Protein AF-A0A8S9UM90-F1 (afdb_monomer_lite)

Sequence (105 aa):
MHLNKAGSELFSNPQFSPWVQYVDDLSKLSKKEVSAVSTLIVSYGDTRLYEMIEKAKTISQTKALATKLEAEQMRHWVTTRKNPEEVFYLFKCNMPIMNRIIYFS

pLDDT: mean 81.01, std 16.59, range [39.91, 95.75]

Secondary structure (DSSP, 8-state):
--HHHHHHHHHT-TTHHHHHHHHHHHHHHSSS---HHHHHHHHH-HHHHHHHHHHHHTSTTTHHHHHHHHHHHHHHHHHTT--HHHHHHHHHHTS-----S-S--

Foldseek 3Di:
DDLLCVLVVQLPPPVNVVVQVVQVVVCVVDPDRGHPLVVVCVVQNLLSLLLSLVVLCVDPSRNVVSVVSVVVSVVVCVVVVPPVVVVVVSVVVPPDPDDDVPDDD

InterPro domains:
  IPR054463 RxLR effector PexRD54, WY domain [PF22748] (2-23)

Structure (mmCIF, N/CA/C/O backbone):
data_AF-A0A8S9UM90-F1
#
_entry.id   AF-A0A8S9UM90-F1
#
loop_
_atom_site.group_PDB
_atom_site.id
_atom_site.type_symbol
_atom_site.label_atom_id
_atom_site.label_alt_id
_atom_site.label_comp_id
_atom_site.label_asym_id
_atom_site.label_entity_id
_atom_site.label_seq_id
_atom_site.pdbx_PDB_ins_code
_atom_site.Cartn_x
_atom_site.Cartn_y
_atom_site.Cartn_z
_atom_site.occupancy
_atom_site.B_iso_or_equiv
_atom_site.auth_seq_id
_atom_site.auth_comp_id
_atom_site.auth_asym_id
_atom_site.auth_atom_id
_atom_site.pdbx_PDB_model_num
ATOM 1 N N . MET A 1 1 ? -8.752 -17.770 -5.971 1.00 43.84 1 MET A N 1
ATOM 2 C CA . MET A 1 1 ? -8.503 -17.025 -4.714 1.00 43.84 1 MET A CA 1
ATOM 3 C C . MET A 1 1 ? -9.384 -15.787 -4.719 1.00 43.84 1 MET A C 1
ATOM 5 O O . MET A 1 1 ? -9.339 -15.050 -5.693 1.00 43.84 1 MET A O 1
ATOM 9 N N . HIS A 1 2 ? -10.221 -15.577 -3.702 1.00 46.88 2 HIS A N 1
ATOM 10 C CA . HIS A 1 2 ? -11.121 -14.423 -3.677 1.00 46.88 2 HIS A CA 1
ATOM 11 C C . HIS A 1 2 ? -10.367 -13.168 -3.207 1.00 46.88 2 HIS A C 1
ATOM 13 O O . HIS A 1 2 ? -9.915 -13.091 -2.065 1.00 46.88 2 HIS A O 1
ATOM 19 N N . LEU A 1 3 ? -10.223 -12.186 -4.101 1.00 50.84 3 LEU A N 1
ATOM 20 C CA . LEU A 1 3 ? -9.540 -10.907 -3.849 1.00 50.84 3 LEU A CA 1
ATOM 21 C C . LEU A 1 3 ? -10.151 -10.131 -2.675 1.00 50.84 3 LEU A C 1
ATOM 23 O O . LEU A 1 3 ? -9.456 -9.419 -1.953 1.00 50.84 3 LEU A O 1
ATOM 27 N N . ASN A 1 4 ? -11.449 -10.341 -2.444 1.00 48.62 4 ASN A N 1
ATOM 28 C CA . ASN A 1 4 ? -12.198 -9.717 -1.369 1.00 48.62 4 ASN A CA 1
ATOM 29 C C . ASN A 1 4 ? -11.640 -10.023 0.033 1.00 48.62 4 ASN A C 1
ATOM 31 O O . ASN A 1 4 ? -11.760 -9.135 0.871 1.00 48.62 4 ASN A O 1
ATOM 35 N N . LYS A 1 5 ? -11.048 -11.204 0.264 1.00 56.22 5 LYS A N 1
ATOM 36 C CA . LYS A 1 5 ? -10.474 -11.630 1.548 1.00 56.22 5 LYS A CA 1
ATOM 37 C C . LYS A 1 5 ? -9.043 -11.141 1.724 1.00 56.22 5 LYS A C 1
ATOM 39 O O . LYS A 1 5 ? -8.752 -10.512 2.729 1.00 56.22 5 LYS A O 1
ATOM 44 N N . ALA A 1 6 ? -8.185 -11.330 0.721 1.00 57.69 6 ALA A N 1
ATOM 45 C CA . ALA A 1 6 ? -6.757 -11.017 0.832 1.00 57.69 6 ALA A CA 1
ATOM 46 C C . ALA A 1 6 ? -6.480 -9.530 1.136 1.00 57.69 6 ALA A C 1
ATOM 48 O O . ALA A 1 6 ? -5.646 -9.221 1.984 1.00 57.69 6 ALA A O 1
ATOM 49 N N . GLY A 1 7 ? -7.203 -8.608 0.484 1.00 59.53 7 GLY A N 1
ATOM 50 C CA . GLY A 1 7 ? -7.087 -7.169 0.752 1.00 59.53 7 GLY A CA 1
ATOM 51 C C . GLY A 1 7 ? -7.585 -6.785 2.144 1.00 59.53 7 GLY A C 1
ATOM 52 O O . GLY A 1 7 ? -6.881 -6.118 2.892 1.00 59.53 7 GLY A O 1
ATOM 53 N N . SER A 1 8 ? -8.768 -7.258 2.545 1.00 64.00 8 SER A N 1
ATOM 54 C CA . SER A 1 8 ? -9.281 -6.966 3.888 1.00 64.00 8 SER A CA 1
ATOM 55 C C . SER A 1 8 ? -8.432 -7.603 4.990 1.00 64.00 8 SER A C 1
ATOM 57 O O . SER A 1 8 ? -8.244 -6.983 6.028 1.00 64.00 8 SER A O 1
ATOM 59 N N . GLU A 1 9 ? -7.901 -8.808 4.780 1.00 77.69 9 GLU A N 1
ATOM 60 C CA . GLU A 1 9 ? -7.112 -9.542 5.775 1.00 77.69 9 GLU A CA 1
ATOM 61 C C . GLU A 1 9 ? -5.737 -8.906 5.998 1.00 77.69 9 GLU A C 1
ATOM 63 O O . GLU A 1 9 ? -5.336 -8.737 7.147 1.00 77.69 9 GLU A O 1
ATOM 68 N N . LEU A 1 10 ? -5.038 -8.488 4.933 1.00 87.12 10 LEU A N 1
ATOM 69 C CA . LEU A 1 10 ? -3.732 -7.838 5.069 1.00 87.12 10 LEU A CA 1
ATOM 70 C C . LEU A 1 10 ? -3.844 -6.509 5.821 1.00 87.12 10 LEU A C 1
ATOM 72 O O . LEU A 1 10 ? -3.124 -6.282 6.787 1.00 87.12 10 LEU A O 1
ATOM 76 N N . PHE A 1 11 ? -4.768 -5.644 5.401 1.00 88.94 11 PHE A N 1
ATOM 77 C CA . PHE A 1 11 ? -4.915 -4.310 5.986 1.00 88.94 11 PHE A CA 1
ATOM 78 C C . PHE A 1 11 ? -5.540 -4.336 7.386 1.00 88.94 11 PHE A C 1
ATOM 80 O O . PHE A 1 11 ? -5.315 -3.412 8.162 1.00 88.94 11 PHE A O 1
ATOM 87 N N . SER A 1 12 ? -6.281 -5.395 7.726 1.00 85.69 12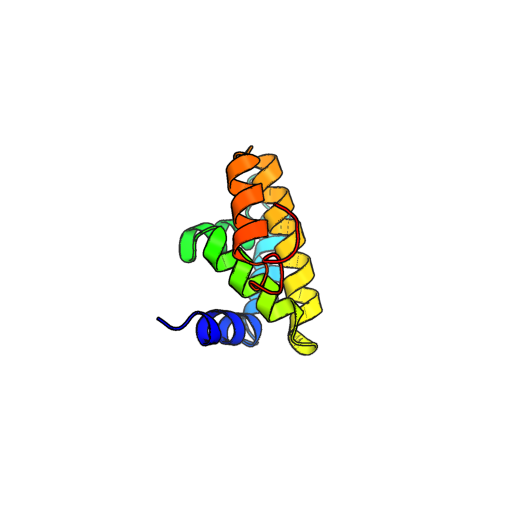 SER A N 1
ATOM 88 C CA . SER A 1 12 ? -6.795 -5.614 9.086 1.00 85.69 12 SER A CA 1
ATOM 89 C C . SER A 1 12 ? -5.794 -6.334 9.995 1.00 85.69 12 SER A C 1
ATOM 91 O O . SER A 1 12 ? -6.062 -6.490 11.186 1.00 85.69 12 SER A O 1
ATOM 93 N N . ASN A 1 13 ? -4.648 -6.787 9.470 1.00 89.62 13 ASN A N 1
ATOM 94 C CA . ASN A 1 13 ? -3.621 -7.428 10.278 1.00 89.62 13 ASN A CA 1
ATOM 95 C C . ASN A 1 13 ? -2.920 -6.369 11.152 1.00 89.62 13 ASN A C 1
ATOM 97 O O . ASN A 1 13 ? -2.289 -5.455 10.612 1.00 89.62 13 ASN A O 1
ATOM 101 N N . PRO A 1 14 ? -2.953 -6.497 12.492 1.00 90.31 14 PRO A N 1
ATOM 102 C CA . PRO A 1 14 ? -2.352 -5.514 13.392 1.00 90.31 14 PRO A CA 1
ATOM 103 C C . PRO A 1 14 ? -0.831 -5.379 13.223 1.00 90.31 14 PRO A C 1
ATOM 105 O O . PRO A 1 14 ? -0.273 -4.357 13.605 1.00 90.31 14 PRO A O 1
ATOM 108 N N . GLN A 1 15 ? -0.158 -6.372 12.631 1.00 92.50 15 GLN A N 1
ATOM 109 C CA . GLN A 1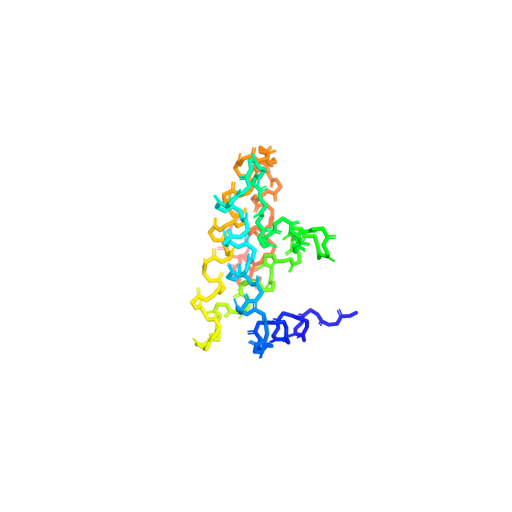 15 ? 1.280 -6.333 12.343 1.00 92.50 15 GLN A CA 1
ATOM 110 C C . GLN A 1 15 ? 1.616 -5.628 11.025 1.00 92.50 15 GLN A C 1
ATOM 112 O O . GLN A 1 15 ? 2.773 -5.281 10.793 1.00 92.50 15 GLN A O 1
ATOM 117 N N . PHE A 1 16 ? 0.627 -5.373 10.163 1.00 93.75 16 PHE A N 1
ATOM 118 C CA . PHE A 1 16 ? 0.883 -4.785 8.853 1.00 93.75 16 PHE A CA 1
ATOM 119 C C . PHE A 1 16 ? 1.301 -3.316 8.946 1.00 93.75 16 PHE A C 1
ATOM 121 O O . PHE A 1 16 ? 2.304 -2.932 8.353 1.00 9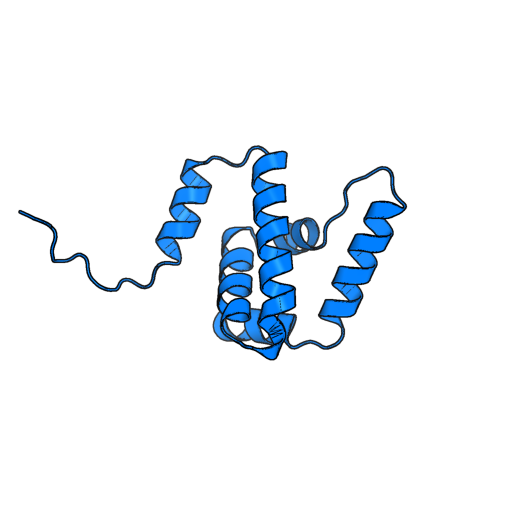3.75 16 PHE A O 1
ATOM 128 N N . SER A 1 17 ? 0.600 -2.499 9.739 1.00 93.88 17 SER A N 1
ATOM 129 C CA . SER A 1 17 ? 0.990 -1.093 9.926 1.00 93.88 17 SER A CA 1
ATOM 130 C C . SER A 1 17 ? 2.382 -0.943 10.569 1.00 93.88 17 SER A C 1
ATOM 132 O O . SER A 1 17 ? 3.169 -0.148 10.055 1.00 93.88 17 SER A O 1
ATOM 134 N N . PRO A 1 18 ? 2.737 -1.697 11.633 1.00 95.75 18 PRO A N 1
ATOM 135 C CA . PRO A 1 18 ? 4.106 -1.730 12.151 1.00 95.75 18 PRO A CA 1
ATOM 136 C C . PRO A 1 18 ? 5.148 -2.156 11.114 1.00 95.75 18 PRO A C 1
ATOM 138 O O . PRO A 1 18 ? 6.219 -1.561 11.049 1.00 95.75 18 PRO A O 1
ATOM 141 N N . TRP A 1 19 ? 4.843 -3.148 10.274 1.00 95.56 19 TRP A N 1
ATOM 142 C CA . TRP A 1 19 ? 5.751 -3.571 9.210 1.00 95.56 19 TRP A CA 1
ATOM 143 C C . TRP A 1 19 ? 5.970 -2.474 8.158 1.00 95.56 19 TRP A C 1
ATOM 145 O O . TRP A 1 19 ? 7.113 -2.219 7.789 1.00 95.56 19 TRP A O 1
ATOM 155 N N . VAL A 1 20 ? 4.913 -1.775 7.722 1.00 95.00 20 VAL A N 1
ATOM 156 C CA . VAL A 1 20 ? 5.050 -0.629 6.802 1.00 95.00 20 VAL A CA 1
ATOM 157 C C . VAL A 1 20 ? 5.954 0.442 7.419 1.00 95.00 20 VAL A C 1
ATOM 159 O O . VAL A 1 20 ? 6.872 0.922 6.761 1.00 95.00 20 VAL A O 1
ATOM 162 N N . GLN A 1 21 ? 5.749 0.765 8.700 1.00 93.50 21 GLN A N 1
ATOM 163 C CA . GLN A 1 21 ? 6.582 1.730 9.421 1.00 93.50 21 GLN A CA 1
ATOM 164 C C . GLN A 1 21 ? 8.051 1.285 9.498 1.00 93.50 21 GLN A C 1
ATOM 166 O O . GLN A 1 21 ? 8.953 2.083 9.259 1.00 93.50 21 GLN A O 1
ATOM 171 N N . TYR A 1 22 ? 8.294 0.003 9.774 1.00 93.25 22 TYR A N 1
ATOM 172 C CA . TYR A 1 22 ? 9.640 -0.564 9.788 1.00 93.25 22 TYR A CA 1
ATOM 173 C C . TYR A 1 22 ? 10.343 -0.415 8.433 1.00 93.25 22 TYR A C 1
ATOM 175 O O . TYR A 1 22 ? 11.513 -0.032 8.390 1.00 93.25 22 TYR A O 1
ATOM 183 N N . VAL A 1 23 ? 9.643 -0.682 7.325 1.00 91.50 23 VAL A N 1
ATOM 184 C CA . VAL A 1 23 ? 10.217 -0.527 5.980 1.00 91.50 23 VAL A CA 1
ATOM 185 C C . VAL A 1 23 ? 10.542 0.939 5.684 1.00 91.50 23 VAL A C 1
ATOM 187 O O . VAL A 1 23 ? 11.614 1.219 5.149 1.00 91.50 23 VAL A O 1
ATOM 190 N N . ASP A 1 24 ? 9.685 1.881 6.084 1.00 90.00 24 ASP A N 1
ATOM 191 C CA . ASP A 1 24 ? 9.964 3.314 5.922 1.00 90.00 24 ASP A CA 1
ATOM 192 C C . ASP A 1 24 ? 11.202 3.756 6.699 1.00 90.00 24 ASP A C 1
ATOM 194 O O . ASP A 1 24 ? 12.032 4.511 6.188 1.00 90.00 24 ASP A O 1
ATOM 198 N N . ASP A 1 25 ? 11.341 3.292 7.939 1.00 91.25 25 ASP A N 1
ATOM 199 C CA . ASP A 1 25 ? 12.488 3.629 8.774 1.00 91.25 25 ASP A CA 1
ATOM 200 C C . ASP A 1 25 ? 13.770 2.989 8.233 1.00 91.25 25 ASP A C 1
ATOM 202 O O . ASP A 1 25 ? 14.808 3.650 8.170 1.00 91.25 25 ASP A O 1
ATOM 206 N N . LEU A 1 26 ? 13.690 1.759 7.716 1.00 88.31 26 LEU A N 1
ATOM 207 C CA . LEU A 1 26 ? 14.792 1.124 6.995 1.00 88.31 26 LEU A CA 1
ATOM 208 C C . LEU A 1 26 ? 15.184 1.921 5.740 1.00 88.31 26 LEU A C 1
ATOM 210 O O . LEU A 1 26 ? 16.375 2.112 5.483 1.00 88.31 26 LEU A O 1
ATOM 214 N N . SER A 1 27 ? 14.208 2.431 4.984 1.00 85.88 27 SER A N 1
ATOM 215 C CA . SER A 1 27 ? 14.471 3.247 3.795 1.00 85.88 27 SER A CA 1
ATOM 216 C C . SER A 1 27 ? 15.204 4.543 4.123 1.00 85.88 27 SER A C 1
ATOM 218 O O . SER A 1 27 ? 16.026 4.979 3.323 1.00 85.88 27 SER A O 1
ATOM 220 N N . LYS A 1 28 ? 14.928 5.168 5.275 1.00 85.81 28 LYS A N 1
ATOM 221 C CA . LYS A 1 28 ? 15.625 6.393 5.714 1.00 85.81 28 LYS A CA 1
ATOM 222 C C . LYS A 1 28 ? 17.081 6.129 6.092 1.00 85.81 28 LYS A C 1
ATOM 224 O O . LYS A 1 28 ? 17.918 7.017 5.965 1.00 85.81 28 LYS A O 1
ATOM 229 N N . LEU A 1 29 ? 17.374 4.926 6.581 1.00 85.38 29 LEU A N 1
ATOM 230 C CA . LEU A 1 29 ? 18.705 4.536 7.047 1.00 85.38 29 LEU A CA 1
ATOM 231 C C . LEU A 1 29 ? 19.601 3.997 5.927 1.00 85.38 29 LEU A C 1
ATOM 233 O O . LEU A 1 29 ? 20.819 3.926 6.093 1.00 85.38 29 LEU A O 1
ATOM 237 N N . SER A 1 30 ? 19.021 3.598 4.796 1.00 77.75 30 SER A N 1
ATOM 238 C CA . SER A 1 30 ? 19.754 2.940 3.720 1.00 77.75 30 SER A CA 1
ATOM 239 C C . SER A 1 30 ? 19.935 3.840 2.491 1.00 77.75 30 SER A C 1
ATOM 241 O O . SER A 1 30 ? 19.120 4.706 2.196 1.00 77.75 30 SER A O 1
ATOM 243 N N . LYS A 1 31 ? 21.010 3.608 1.724 1.00 70.31 31 LYS A N 1
ATOM 244 C CA . LYS A 1 31 ? 21.244 4.284 0.430 1.00 70.31 31 LYS A CA 1
ATOM 245 C C . LYS A 1 31 ? 20.351 3.751 -0.701 1.00 70.31 31 LYS A C 1
ATOM 247 O O . LYS A 1 31 ? 20.415 4.271 -1.811 1.00 70.31 31 LYS A O 1
ATOM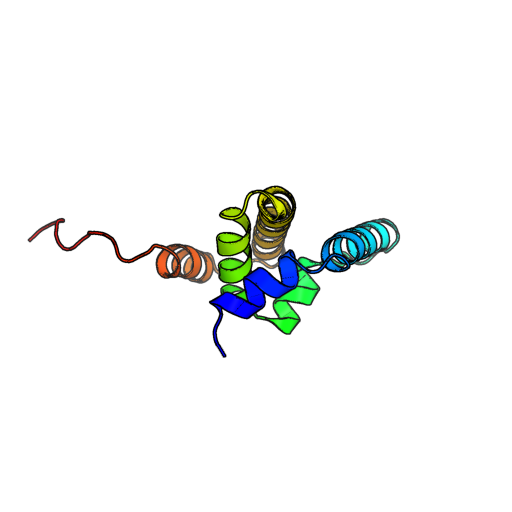 2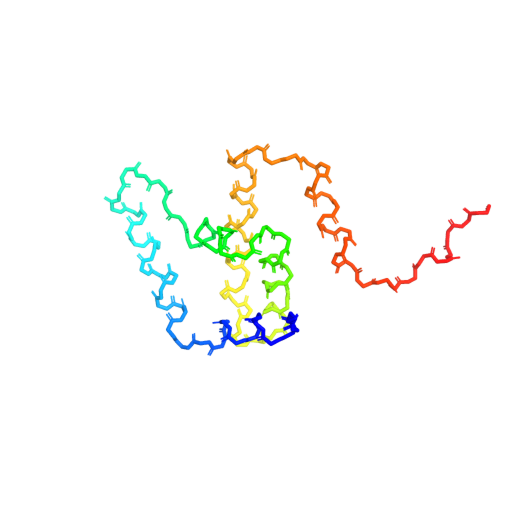52 N N . LYS A 1 32 ? 19.584 2.683 -0.456 1.00 66.56 32 LYS A N 1
ATOM 253 C CA . LYS A 1 32 ? 18.644 2.099 -1.417 1.00 66.56 32 LYS A CA 1
ATOM 254 C C . LYS A 1 32 ? 17.227 2.470 -1.001 1.00 66.56 32 LYS A C 1
ATOM 256 O O . LYS A 1 32 ? 16.828 2.247 0.135 1.00 66.56 32 LYS A O 1
ATOM 261 N N . GLU A 1 33 ? 16.454 3.014 -1.927 1.00 68.25 33 GLU A N 1
ATOM 262 C CA . GLU A 1 33 ? 15.038 3.261 -1.678 1.00 68.25 33 GLU A CA 1
ATOM 263 C C . GLU A 1 33 ? 14.319 1.903 -1.614 1.00 68.25 33 GLU A C 1
ATOM 265 O O . GLU A 1 33 ? 14.174 1.217 -2.626 1.00 68.25 33 GLU A O 1
ATOM 270 N N . VAL A 1 34 ? 13.943 1.475 -0.407 1.00 79.19 34 VAL A N 1
ATOM 271 C CA . VAL A 1 34 ? 13.150 0.261 -0.174 1.00 79.19 34 VAL A CA 1
ATOM 272 C C . VAL A 1 34 ? 11.789 0.727 0.311 1.00 79.19 34 VAL A C 1
ATOM 274 O O . VAL A 1 34 ? 11.703 1.355 1.355 1.00 79.19 34 VAL A O 1
ATOM 277 N N . SER A 1 35 ? 10.720 0.441 -0.428 1.00 87.25 35 SER A N 1
ATOM 278 C CA . SER A 1 35 ? 9.364 0.810 -0.005 1.00 87.25 35 SER A CA 1
ATOM 279 C C . SER A 1 35 ? 8.515 -0.419 0.274 1.00 87.25 35 SER A C 1
ATOM 281 O O . SER A 1 35 ? 8.679 -1.465 -0.369 1.00 87.25 35 SER A O 1
ATOM 283 N N . ALA A 1 36 ? 7.562 -0.285 1.197 1.00 92.31 36 ALA A N 1
ATOM 284 C CA . ALA A 1 36 ? 6.575 -1.327 1.458 1.00 92.31 36 ALA A CA 1
ATOM 285 C C . ALA A 1 36 ? 5.860 -1.716 0.156 1.00 92.31 36 ALA A C 1
ATOM 287 O O . ALA A 1 36 ? 5.737 -2.899 -0.161 1.00 92.31 36 ALA A O 1
ATOM 288 N N . VAL A 1 37 ? 5.504 -0.720 -0.662 1.00 92.69 37 VAL A N 1
ATOM 289 C CA . VAL A 1 37 ? 4.885 -0.935 -1.971 1.00 92.69 37 VAL A CA 1
ATOM 290 C C . VAL A 1 37 ? 5.750 -1.773 -2.910 1.00 92.69 37 VAL A C 1
ATOM 292 O O . VAL A 1 37 ? 5.227 -2.706 -3.506 1.00 92.69 37 VAL A O 1
ATOM 295 N N . SER A 1 38 ? 7.060 -1.529 -3.010 1.00 90.69 38 SER A N 1
ATOM 296 C CA . SER A 1 38 ? 7.926 -2.341 -3.882 1.00 90.69 38 SER A CA 1
ATOM 297 C C . SER A 1 38 ? 7.912 -3.828 -3.498 1.00 90.69 38 SER A C 1
ATOM 299 O O . SER A 1 38 ? 7.854 -4.699 -4.363 1.00 90.69 38 SER A O 1
ATOM 301 N N . THR A 1 39 ? 7.858 -4.128 -2.196 1.00 91.12 39 THR A N 1
ATOM 302 C CA . THR A 1 39 ? 7.775 -5.507 -1.688 1.00 91.12 39 THR A CA 1
ATOM 303 C C . THR A 1 39 ? 6.398 -6.122 -1.956 1.00 91.12 39 THR A C 1
ATOM 305 O O . THR A 1 39 ? 6.278 -7.292 -2.333 1.00 91.12 39 THR A O 1
ATOM 308 N N . LEU A 1 40 ? 5.340 -5.326 -1.802 1.00 92.38 40 LEU A N 1
ATOM 309 C CA . LEU A 1 40 ? 3.970 -5.747 -2.073 1.00 92.38 40 LEU A CA 1
ATOM 310 C C . LEU A 1 40 ? 3.725 -5.975 -3.571 1.00 92.38 40 LEU A C 1
ATOM 312 O O . LEU A 1 40 ? 3.048 -6.937 -3.918 1.00 92.38 40 LEU A O 1
ATOM 316 N N . ILE A 1 41 ? 4.312 -5.172 -4.462 1.00 90.62 41 ILE A N 1
ATOM 317 C CA . ILE A 1 41 ? 4.232 -5.370 -5.917 1.00 90.62 41 ILE A CA 1
ATOM 318 C C . ILE A 1 41 ? 4.871 -6.702 -6.310 1.00 90.62 41 ILE A C 1
ATOM 320 O O . ILE A 1 41 ? 4.268 -7.452 -7.069 1.00 90.62 41 ILE A O 1
ATOM 324 N N . VAL A 1 42 ? 6.033 -7.055 -5.748 1.00 89.75 42 VAL A N 1
ATOM 325 C CA . VAL A 1 42 ? 6.659 -8.370 -5.995 1.00 89.75 42 VAL A CA 1
ATOM 326 C C . VAL A 1 42 ? 5.750 -9.521 -5.544 1.00 89.75 42 VAL A C 1
ATOM 328 O O . VAL A 1 42 ? 5.714 -10.569 -6.182 1.00 89.75 42 VAL A O 1
ATOM 331 N N . SER A 1 43 ? 4.995 -9.325 -4.462 1.00 87.75 43 SER A N 1
ATOM 332 C CA . SER A 1 43 ? 4.151 -10.370 -3.868 1.00 87.75 43 SER A CA 1
ATOM 333 C C . SER A 1 43 ? 2.783 -10.517 -4.545 1.00 87.75 43 SER A C 1
ATOM 335 O O . SER A 1 43 ? 2.248 -11.621 -4.641 1.00 87.75 43 SER A O 1
ATOM 337 N N . TYR A 1 44 ? 2.185 -9.406 -4.977 1.00 87.56 44 TYR A N 1
ATOM 338 C CA . TYR A 1 44 ? 0.796 -9.351 -5.441 1.00 87.56 44 TYR A CA 1
ATOM 339 C C . TYR A 1 44 ? 0.656 -8.942 -6.911 1.00 87.56 44 TYR A C 1
ATOM 341 O O . TYR A 1 44 ? -0.339 -9.306 -7.534 1.00 87.56 44 TYR A O 1
ATOM 349 N N . GLY A 1 45 ? 1.633 -8.226 -7.467 1.00 88.81 45 GLY A N 1
ATOM 350 C CA . GLY A 1 45 ? 1.532 -7.507 -8.735 1.00 88.81 45 GLY A CA 1
ATOM 351 C C . GLY A 1 45 ? 0.870 -6.133 -8.580 1.00 88.81 45 GLY A C 1
ATOM 352 O O . GLY A 1 45 ? 0.110 -5.897 -7.639 1.00 88.81 45 GLY A O 1
ATOM 353 N N . ASP A 1 46 ? 1.140 -5.229 -9.525 1.00 87.69 46 ASP A N 1
ATOM 354 C CA . ASP A 1 46 ? 0.640 -3.844 -9.513 1.00 87.69 46 ASP A CA 1
ATOM 355 C C . ASP A 1 46 ? -0.890 -3.760 -9.435 1.00 87.69 46 ASP A C 1
ATOM 357 O O . ASP A 1 46 ? -1.432 -3.103 -8.545 1.00 87.69 46 ASP A O 1
ATOM 361 N N . THR A 1 47 ? -1.580 -4.455 -10.348 1.00 85.62 47 THR A N 1
ATOM 362 C CA . THR A 1 47 ? -3.046 -4.434 -10.474 1.00 85.62 47 THR A CA 1
ATOM 363 C C . THR A 1 47 ? -3.721 -4.906 -9.203 1.00 85.62 47 THR A C 1
ATOM 365 O O . THR A 1 47 ? -4.571 -4.223 -8.639 1.00 85.62 47 THR A O 1
ATOM 368 N N . ARG A 1 48 ? -3.296 -6.071 -8.715 1.00 86.25 48 ARG A N 1
ATOM 369 C CA . ARG A 1 48 ? -3.906 -6.703 -7.552 1.00 86.25 48 ARG A CA 1
ATOM 370 C C . ARG A 1 48 ? -3.662 -5.892 -6.285 1.00 86.25 48 ARG A C 1
ATOM 372 O O . ARG A 1 48 ? -4.559 -5.778 -5.455 1.00 86.25 48 ARG A O 1
ATOM 379 N N . LEU A 1 49 ? -2.459 -5.336 -6.129 1.00 91.25 49 LEU A N 1
ATOM 380 C CA . LEU A 1 49 ? -2.146 -4.466 -5.001 1.00 91.25 49 LEU A CA 1
ATOM 381 C C . LEU A 1 49 ? -3.022 -3.208 -5.016 1.00 91.25 49 LEU A C 1
ATOM 383 O O . LEU A 1 49 ? -3.571 -2.845 -3.977 1.00 91.25 49 LEU A O 1
ATOM 387 N N . TYR A 1 50 ? -3.196 -2.592 -6.187 1.00 90.81 50 TYR A N 1
ATOM 388 C CA . TYR A 1 50 ? -4.039 -1.409 -6.341 1.00 90.81 50 TYR A CA 1
ATOM 389 C C . TYR A 1 50 ? -5.502 -1.697 -5.953 1.00 90.81 50 TYR A C 1
ATOM 391 O O . TYR A 1 50 ? -6.076 -0.976 -5.141 1.00 90.81 50 TYR A O 1
ATOM 399 N N . GLU A 1 51 ? -6.080 -2.809 -6.417 1.00 88.19 51 GLU A N 1
ATOM 400 C CA . GLU A 1 51 ? -7.437 -3.238 -6.034 1.00 88.19 51 GLU A CA 1
ATOM 401 C C . GLU A 1 51 ? -7.580 -3.480 -4.518 1.00 88.19 51 GLU A C 1
ATOM 403 O O . GLU A 1 51 ? -8.591 -3.122 -3.904 1.00 88.19 51 GLU A O 1
ATOM 408 N N . MET A 1 52 ? -6.564 -4.083 -3.888 1.00 90.62 52 MET A N 1
ATOM 409 C CA . MET A 1 52 ? -6.538 -4.301 -2.436 1.00 90.62 52 MET A CA 1
ATOM 410 C C . MET A 1 52 ? -6.514 -2.973 -1.667 1.00 90.62 52 MET A C 1
ATOM 412 O O . MET A 1 52 ? -7.242 -2.833 -0.682 1.00 90.62 52 MET A O 1
ATOM 416 N N . ILE A 1 53 ? -5.711 -2.008 -2.126 1.00 92.38 53 ILE A N 1
ATOM 417 C CA . ILE A 1 53 ? -5.613 -0.661 -1.553 1.00 92.38 53 ILE A CA 1
ATOM 418 C C . ILE A 1 53 ? -6.941 0.089 -1.703 1.00 92.38 53 ILE A C 1
ATOM 420 O O . ILE A 1 53 ? -7.458 0.620 -0.720 1.00 92.38 53 ILE A O 1
ATOM 424 N N . GLU A 1 54 ? -7.535 0.084 -2.896 1.00 90.38 54 GLU A N 1
ATOM 425 C CA . GLU A 1 54 ? -8.808 0.757 -3.175 1.00 90.38 54 GLU A CA 1
ATOM 426 C C . GLU A 1 54 ? -9.937 0.223 -2.296 1.00 90.38 54 GLU A C 1
ATOM 428 O O . GLU A 1 54 ? -10.699 0.991 -1.706 1.00 90.38 54 GLU A O 1
ATOM 433 N N . LYS A 1 55 ? -9.987 -1.095 -2.091 1.00 87.69 55 LYS A N 1
ATOM 434 C CA . LYS A 1 55 ? -10.932 -1.687 -1.145 1.00 87.69 55 LYS A CA 1
ATOM 435 C C . LYS A 1 55 ? -10.637 -1.285 0.302 1.00 87.69 55 LYS A C 1
ATOM 437 O O . LYS A 1 55 ? -11.555 -0.965 1.054 1.00 87.69 55 LYS A O 1
ATOM 442 N N . ALA A 1 56 ? -9.375 -1.283 0.721 1.00 90.31 56 ALA A N 1
ATOM 443 C CA . ALA A 1 56 ? -9.005 -0.868 2.072 1.00 90.31 56 ALA A CA 1
ATOM 444 C C . ALA A 1 56 ? -9.309 0.622 2.338 1.00 90.31 56 ALA A C 1
ATOM 446 O O . ALA A 1 56 ? -9.547 1.003 3.486 1.00 90.31 56 ALA A O 1
ATOM 447 N N . LYS A 1 57 ? -9.385 1.466 1.300 1.00 91.75 57 LYS A N 1
ATOM 448 C CA . LYS A 1 57 ? -9.831 2.865 1.418 1.00 91.75 57 LYS A CA 1
ATOM 449 C C . LYS A 1 57 ? -11.318 3.010 1.752 1.00 91.75 57 LYS A C 1
ATOM 451 O O . LYS A 1 57 ? -11.699 4.039 2.314 1.00 91.75 57 LYS A O 1
ATOM 456 N N . THR A 1 58 ? -12.155 2.009 1.463 1.00 89.25 58 THR A N 1
ATOM 457 C CA . THR A 1 58 ? -13.596 2.057 1.779 1.00 89.25 58 THR A CA 1
ATOM 458 C C . THR A 1 58 ? -13.908 1.712 3.237 1.00 89.25 58 THR A C 1
ATOM 460 O O . THR A 1 58 ? -15.046 1.879 3.669 1.00 89.25 58 THR A O 1
ATOM 463 N N . ILE A 1 59 ? -12.930 1.215 3.999 1.00 88.69 59 ILE A N 1
ATOM 464 C CA . ILE A 1 59 ? -13.086 0.808 5.401 1.00 88.69 59 ILE A CA 1
ATOM 465 C C . ILE A 1 59 ? -12.417 1.860 6.291 1.00 88.69 59 ILE A C 1
ATOM 467 O O . ILE A 1 59 ? -11.215 2.102 6.186 1.00 88.69 59 ILE A O 1
ATOM 471 N N . SER A 1 60 ? -13.183 2.482 7.192 1.00 90.94 60 SER A N 1
ATOM 472 C CA . SER A 1 60 ? -12.721 3.613 8.014 1.00 90.94 60 SER A CA 1
ATOM 473 C C . SER A 1 60 ? -11.437 3.321 8.797 1.00 90.94 60 SER A C 1
ATOM 475 O O . SER A 1 60 ? -10.562 4.180 8.868 1.00 90.94 60 SER A O 1
ATOM 477 N N . GLN A 1 61 ? -11.300 2.109 9.341 1.00 90.12 61 GLN A N 1
ATOM 478 C CA . GLN A 1 61 ? -10.148 1.692 10.145 1.00 90.12 61 GLN A CA 1
ATOM 479 C C . GLN A 1 61 ? -8.851 1.600 9.328 1.00 90.12 61 GLN A C 1
ATOM 481 O O . GLN A 1 61 ? -7.775 1.862 9.855 1.00 90.12 61 GLN A O 1
ATOM 486 N N . THR A 1 62 ? -8.936 1.243 8.045 1.00 90.44 62 THR A N 1
ATOM 487 C CA . THR A 1 62 ? -7.764 1.001 7.186 1.00 90.44 62 THR A CA 1
ATOM 488 C C . THR A 1 62 ? -7.499 2.138 6.204 1.00 90.44 62 THR A C 1
ATOM 490 O O . THR A 1 62 ? -6.431 2.193 5.593 1.00 90.44 62 THR A O 1
ATOM 493 N N . LYS A 1 63 ? -8.441 3.079 6.073 1.00 92.75 63 LYS A N 1
ATOM 494 C CA . LYS A 1 63 ? -8.422 4.157 5.080 1.00 92.75 63 LYS A CA 1
ATOM 495 C C . LYS A 1 63 ? -7.150 4.999 5.098 1.00 92.75 63 LYS A C 1
ATOM 497 O O . LYS A 1 63 ? -6.627 5.319 4.032 1.00 92.75 63 LYS A O 1
ATOM 502 N N . ALA A 1 64 ? -6.647 5.350 6.282 1.00 94.69 64 ALA A N 1
ATOM 503 C CA . ALA A 1 64 ? -5.451 6.182 6.408 1.00 94.69 64 ALA A CA 1
ATOM 504 C C . ALA A 1 64 ? -4.207 5.471 5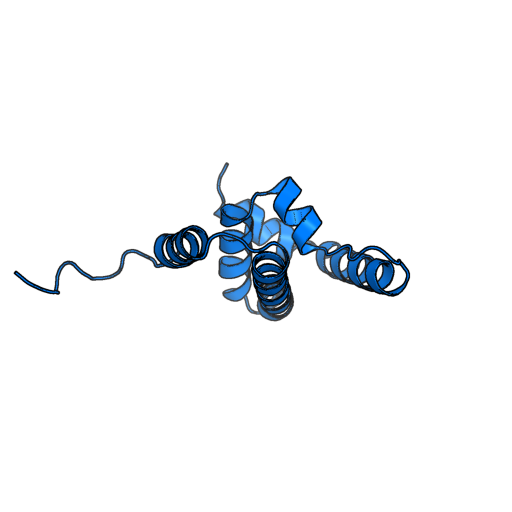.848 1.00 94.69 64 ALA A C 1
ATOM 506 O O . ALA A 1 64 ? -3.498 6.027 5.009 1.00 94.69 64 ALA A O 1
ATOM 507 N N . LEU A 1 65 ? -3.991 4.213 6.248 1.00 94.31 65 LEU A N 1
ATOM 508 C CA . LEU A 1 65 ? -2.875 3.402 5.761 1.00 94.31 65 LEU A CA 1
ATOM 509 C C . LEU A 1 65 ? -2.998 3.113 4.260 1.00 94.31 65 LEU A C 1
ATOM 511 O O . LEU A 1 65 ? -2.015 3.200 3.530 1.00 94.31 65 LEU A O 1
ATOM 515 N N . ALA A 1 66 ? -4.208 2.816 3.787 1.00 94.50 66 ALA A N 1
ATOM 516 C CA . ALA A 1 66 ? -4.459 2.546 2.377 1.00 94.50 66 ALA A CA 1
ATOM 517 C C . ALA A 1 66 ? -4.201 3.775 1.491 1.00 94.50 66 ALA A C 1
ATOM 519 O O . ALA A 1 66 ? -3.513 3.663 0.484 1.00 94.50 66 ALA A O 1
ATOM 520 N N . THR A 1 67 ? -4.653 4.963 1.907 1.00 95.75 67 THR A N 1
ATOM 521 C CA . THR A 1 67 ? -4.368 6.226 1.196 1.00 95.75 67 THR A CA 1
ATOM 522 C C . THR A 1 67 ? -2.865 6.493 1.094 1.00 95.75 67 THR A C 1
ATOM 524 O O . THR A 1 67 ? -2.373 6.916 0.050 1.00 95.75 67 THR A O 1
ATOM 527 N N . LYS A 1 68 ? -2.112 6.215 2.166 1.00 95.56 68 LYS A N 1
ATOM 528 C CA . LYS A 1 68 ? -0.651 6.338 2.154 1.00 95.56 68 LYS A CA 1
ATOM 529 C C . LYS A 1 68 ? -0.014 5.390 1.130 1.00 95.56 68 LYS A C 1
ATOM 531 O O . LYS A 1 68 ? 0.794 5.832 0.318 1.00 95.56 68 LYS A O 1
ATOM 536 N N . LEU A 1 69 ? -0.391 4.111 1.150 1.00 95.50 69 LEU A N 1
ATOM 537 C CA . LEU A 1 69 ? 0.168 3.109 0.237 1.00 95.50 69 LEU A CA 1
ATOM 538 C C . LEU A 1 69 ? -0.213 3.366 -1.228 1.00 95.50 69 LEU A C 1
ATOM 540 O O . LEU A 1 69 ? 0.597 3.106 -2.112 1.00 95.50 69 LEU A O 1
ATOM 544 N N . GLU A 1 70 ? -1.391 3.932 -1.499 1.00 95.12 70 GLU A N 1
ATOM 545 C CA . GLU A 1 70 ? -1.757 4.390 -2.846 1.00 95.12 70 GLU A CA 1
ATOM 546 C C . GLU A 1 70 ? -0.800 5.479 -3.347 1.00 95.12 70 GLU A C 1
ATOM 548 O O . GLU A 1 70 ? -0.278 5.389 -4.457 1.00 95.12 70 GLU A O 1
ATOM 553 N N . ALA A 1 71 ? -0.522 6.492 -2.520 1.00 94.56 71 ALA A N 1
ATOM 554 C CA . ALA A 1 71 ? 0.399 7.567 -2.882 1.00 94.56 71 ALA A CA 1
ATOM 555 C C . ALA A 1 71 ? 1.819 7.036 -3.144 1.00 94.56 71 ALA A C 1
ATOM 557 O O . ALA A 1 71 ? 2.487 7.461 -4.089 1.00 94.56 71 ALA A O 1
ATOM 558 N N . GLU A 1 72 ? 2.273 6.071 -2.344 1.00 93.75 72 GLU A N 1
ATOM 559 C CA . GLU A 1 72 ? 3.548 5.386 -2.565 1.00 93.75 72 GLU A CA 1
ATOM 560 C C . GLU A 1 72 ? 3.553 4.550 -3.851 1.00 93.75 72 GLU A C 1
ATOM 562 O O . GLU A 1 72 ? 4.561 4.543 -4.559 1.00 93.75 72 GLU A O 1
ATOM 567 N N . GLN A 1 73 ? 2.441 3.894 -4.195 1.00 93.62 73 GLN A N 1
ATOM 568 C CA . GLN A 1 73 ? 2.306 3.142 -5.444 1.00 93.62 73 GLN A CA 1
ATOM 569 C C . GLN A 1 73 ? 2.343 4.049 -6.667 1.00 93.62 73 GLN A C 1
ATOM 571 O O . GLN A 1 73 ? 3.079 3.772 -7.613 1.00 93.62 73 GLN A O 1
ATOM 576 N N . MET A 1 74 ? 1.661 5.188 -6.607 1.00 92.25 74 MET A N 1
ATOM 577 C CA . MET A 1 74 ? 1.734 6.213 -7.645 1.00 92.25 74 MET A CA 1
ATOM 578 C C . MET A 1 74 ? 3.159 6.743 -7.810 1.00 92.25 74 MET A C 1
ATOM 580 O O . MET A 1 74 ? 3.668 6.829 -8.928 1.00 92.25 74 MET A O 1
ATOM 584 N N . ARG A 1 75 ? 3.844 7.043 -6.697 1.00 91.12 75 ARG A N 1
ATOM 585 C CA . ARG A 1 75 ? 5.248 7.473 -6.729 1.00 91.12 75 ARG A CA 1
ATOM 586 C C . ARG A 1 75 ? 6.135 6.403 -7.358 1.00 91.12 75 ARG A C 1
ATOM 588 O O . ARG A 1 75 ? 6.971 6.737 -8.190 1.00 91.12 75 ARG A O 1
ATOM 595 N N . HIS A 1 76 ? 5.930 5.137 -7.001 1.00 89.75 76 HIS A N 1
ATOM 596 C CA . HIS A 1 76 ? 6.674 4.015 -7.564 1.00 89.75 76 HIS A CA 1
ATOM 597 C C . HIS A 1 76 ? 6.478 3.894 -9.080 1.00 89.75 76 HIS A C 1
ATOM 599 O O . HIS A 1 76 ? 7.452 3.731 -9.812 1.00 89.75 76 HIS A O 1
ATOM 605 N N . TRP A 1 77 ? 5.250 4.025 -9.586 1.00 91.50 77 TRP A N 1
ATOM 606 C CA . TRP A 1 77 ? 4.988 4.005 -11.030 1.00 91.50 77 TRP A CA 1
ATOM 607 C C . TRP A 1 77 ? 5.664 5.163 -11.766 1.00 91.50 77 TRP A C 1
ATOM 609 O O . TRP A 1 77 ? 6.213 4.961 -12.850 1.00 91.50 77 TRP A O 1
ATOM 619 N N . VAL A 1 78 ? 5.694 6.354 -11.161 1.00 90.75 78 VAL A N 1
ATOM 620 C CA . VAL A 1 78 ? 6.407 7.511 -11.720 1.00 90.75 78 VAL A CA 1
ATOM 621 C C . VAL A 1 78 ? 7.918 7.266 -11.754 1.00 90.75 78 VAL A C 1
ATOM 623 O O . VAL A 1 78 ? 8.548 7.474 -12.791 1.00 90.75 78 VAL A O 1
ATOM 626 N N . THR A 1 79 ? 8.518 6.796 -10.656 1.00 89.62 79 THR A N 1
ATOM 627 C CA . THR A 1 79 ? 9.977 6.598 -10.576 1.00 89.62 79 THR A CA 1
ATOM 628 C C . THR A 1 79 ? 10.466 5.448 -11.451 1.00 89.62 79 THR A C 1
ATOM 630 O O . THR A 1 79 ? 11.551 5.535 -12.025 1.00 89.62 79 THR A O 1
ATOM 633 N N . THR A 1 80 ? 9.652 4.404 -11.620 1.00 89.06 80 THR A N 1
ATOM 634 C CA . THR A 1 80 ? 9.945 3.264 -12.506 1.00 89.06 80 THR A CA 1
ATOM 635 C C . THR A 1 80 ? 9.562 3.505 -13.965 1.00 89.06 80 THR A C 1
ATOM 637 O O . THR A 1 80 ? 9.814 2.643 -14.804 1.00 89.06 80 THR A O 1
ATOM 640 N N . ARG A 1 81 ? 9.007 4.683 -14.293 1.00 90.06 81 ARG A N 1
ATOM 641 C CA . ARG A 1 81 ? 8.543 5.049 -15.642 1.00 90.06 81 ARG A CA 1
ATOM 642 C C . ARG A 1 81 ? 7.562 4.024 -16.218 1.00 90.06 81 ARG A C 1
ATOM 644 O O . ARG A 1 81 ? 7.668 3.649 -17.387 1.00 90.06 81 ARG A O 1
ATOM 651 N N . LYS A 1 82 ? 6.615 3.562 -15.395 1.00 88.62 82 LYS A N 1
ATOM 652 C CA . LYS A 1 82 ? 5.567 2.634 -15.835 1.00 88.62 82 LYS A CA 1
ATOM 653 C C . LYS A 1 82 ? 4.787 3.247 -17.001 1.00 88.62 82 LYS A C 1
ATOM 655 O O . LYS A 1 82 ? 4.575 4.460 -17.043 1.00 88.62 82 LYS A O 1
ATOM 660 N N . ASN A 1 83 ? 4.382 2.410 -17.957 1.00 91.00 83 ASN A N 1
ATOM 661 C CA . ASN A 1 83 ? 3.680 2.870 -19.150 1.00 91.00 83 ASN A CA 1
ATOM 662 C C . ASN A 1 83 ? 2.361 3.569 -18.743 1.00 91.00 83 ASN A C 1
ATOM 664 O O . ASN A 1 83 ? 1.518 2.929 -18.107 1.00 91.00 83 ASN A O 1
ATOM 668 N N . PRO A 1 84 ? 2.148 4.848 -19.114 1.00 86.00 84 PRO A N 1
ATOM 669 C CA . PRO A 1 84 ? 0.916 5.571 -18.804 1.00 86.00 84 PRO A CA 1
ATOM 670 C C . PRO A 1 84 ? -0.356 4.888 -19.319 1.00 86.00 84 PRO A C 1
ATOM 672 O O . PRO A 1 84 ? -1.397 4.995 -18.677 1.00 86.00 84 PRO A O 1
ATOM 675 N N . GLU A 1 85 ? -0.287 4.165 -20.442 1.00 86.56 85 GLU A N 1
ATOM 676 C CA . GLU A 1 85 ? -1.418 3.388 -20.964 1.00 86.56 85 GLU A CA 1
ATOM 677 C C . GLU A 1 85 ? -1.781 2.242 -20.020 1.00 86.56 85 GLU A C 1
ATOM 679 O O . GLU A 1 85 ? -2.952 2.029 -19.715 1.00 86.56 85 GLU A O 1
ATOM 684 N N . GLU A 1 86 ? -0.775 1.539 -19.500 1.00 84.94 86 GLU A N 1
ATOM 685 C CA . GLU A 1 86 ? -0.965 0.456 -18.537 1.00 84.94 86 GLU A CA 1
ATOM 686 C C . GLU A 1 86 ? -1.610 1.000 -17.255 1.00 84.94 86 GLU A C 1
ATOM 688 O O . GLU A 1 86 ? -2.608 0.459 -16.786 1.00 84.94 86 GLU A O 1
ATOM 693 N N . VAL A 1 87 ? -1.112 2.135 -16.751 1.00 85.50 87 VAL A N 1
ATOM 694 C CA . VAL A 1 87 ? -1.695 2.845 -15.603 1.00 85.50 87 VAL A CA 1
ATOM 695 C C . VAL A 1 87 ? -3.146 3.248 -15.886 1.00 85.50 87 VAL A C 1
ATOM 697 O O . VAL A 1 87 ? -4.027 2.986 -15.071 1.00 85.50 87 VAL A O 1
ATOM 700 N N . PHE A 1 88 ? -3.437 3.817 -17.058 1.00 84.19 88 PHE A N 1
ATOM 701 C CA . PHE A 1 88 ? -4.797 4.184 -17.459 1.00 84.19 88 PHE A CA 1
ATOM 702 C C . PHE A 1 88 ? -5.757 2.984 -17.458 1.00 84.19 88 PHE A C 1
ATOM 704 O O . PHE A 1 88 ? -6.888 3.099 -16.975 1.00 84.19 88 PHE A O 1
ATOM 711 N N . TYR A 1 89 ? -5.313 1.821 -17.946 1.00 82.38 89 TYR A N 1
ATOM 712 C CA . TYR A 1 89 ? -6.115 0.599 -17.903 1.00 82.38 89 TYR A CA 1
ATOM 713 C C . TYR A 1 89 ? -6.367 0.109 -16.474 1.00 82.38 89 TYR A C 1
ATOM 715 O O . TYR A 1 89 ? -7.480 -0.338 -16.203 1.00 82.38 89 TYR A O 1
ATOM 723 N N . LEU A 1 90 ? -5.409 0.247 -15.548 1.00 81.44 90 LEU A N 1
ATOM 724 C CA . LEU A 1 90 ? -5.616 -0.087 -14.129 1.00 81.44 90 LEU A CA 1
ATOM 725 C C . LEU A 1 90 ? -6.749 0.741 -13.511 1.00 81.44 90 LEU A C 1
ATOM 727 O O . LEU A 1 90 ? -7.659 0.183 -12.897 1.00 81.44 90 LEU A O 1
ATOM 731 N N . PHE A 1 91 ? -6.742 2.057 -13.742 1.00 79.31 91 PHE A N 1
ATOM 732 C CA . PHE A 1 91 ? -7.803 2.945 -13.258 1.00 79.31 91 PHE A CA 1
ATOM 733 C C . PHE A 1 91 ? -9.160 2.635 -13.897 1.00 79.31 91 PHE A C 1
ATOM 735 O O . PHE A 1 91 ? -10.188 2.685 -13.223 1.00 79.31 91 PHE A O 1
ATOM 742 N N . LYS A 1 92 ? -9.186 2.281 -15.189 1.00 73.69 92 LYS A N 1
ATOM 743 C CA . LYS A 1 92 ? -10.430 1.895 -15.868 1.00 73.69 92 LYS A CA 1
ATOM 744 C C . LYS A 1 92 ? -10.986 0.551 -15.412 1.00 73.69 92 LYS A C 1
ATOM 746 O O . LYS A 1 92 ? -12.200 0.439 -15.283 1.00 73.69 92 LYS A O 1
ATOM 751 N N . CYS A 1 93 ? -10.136 -0.450 -15.189 1.00 61.38 93 CYS A N 1
ATOM 752 C CA . CYS A 1 93 ? -10.565 -1.796 -14.799 1.00 61.38 93 CYS A CA 1
ATOM 753 C C . CYS A 1 93 ? -11.196 -1.811 -13.396 1.00 61.38 93 CYS A C 1
ATOM 755 O O . CYS A 1 93 ? -12.076 -2.621 -13.121 1.00 61.38 93 CYS A O 1
ATOM 757 N N . ASN A 1 94 ? -10.793 -0.870 -12.536 1.00 56.53 94 ASN A N 1
ATOM 758 C CA . ASN A 1 94 ? -11.321 -0.730 -11.183 1.00 56.53 94 ASN A CA 1
ATOM 759 C C . ASN A 1 94 ? -12.550 0.196 -11.078 1.00 56.53 94 ASN A C 1
ATOM 761 O O . ASN A 1 94 ? -13.137 0.311 -10.001 1.00 56.53 94 ASN A O 1
ATOM 765 N N . MET A 1 95 ? -12.983 0.845 -12.169 1.00 53.53 95 MET A N 1
ATOM 766 C CA . MET A 1 95 ? -14.308 1.465 -12.167 1.00 53.53 95 MET A CA 1
ATOM 767 C C . MET A 1 95 ? -15.358 0.349 -12.202 1.00 53.53 95 MET A C 1
ATOM 769 O O . MET A 1 95 ? -15.365 -0.435 -13.157 1.00 53.53 95 MET A O 1
ATOM 773 N N . PRO A 1 96 ? -16.277 0.262 -11.215 1.00 46.28 96 PRO A N 1
ATOM 774 C CA . PRO A 1 96 ? -17.426 -0.610 -11.363 1.00 46.28 96 PRO A CA 1
ATOM 775 C C . PRO A 1 96 ? -18.126 -0.199 -12.653 1.00 46.28 96 PRO A C 1
ATOM 777 O O . PRO A 1 96 ? -18.291 0.992 -12.922 1.00 46.28 96 PRO A O 1
ATOM 780 N N . ILE A 1 97 ? -18.495 -1.187 -13.462 1.00 44.94 97 ILE A N 1
ATOM 781 C CA . ILE A 1 97 ? -19.251 -1.019 -14.700 1.00 44.94 97 ILE A CA 1
ATOM 782 C C . ILE A 1 97 ? -20.636 -0.463 -14.324 1.00 44.94 97 ILE A C 1
ATOM 784 O O . ILE A 1 97 ? -21.629 -1.179 -14.300 1.00 44.94 97 ILE A O 1
ATOM 788 N N . MET A 1 98 ? -20.715 0.809 -13.952 1.00 43.53 98 MET A N 1
ATOM 789 C CA . MET A 1 98 ? -21.955 1.530 -13.744 1.00 43.53 98 MET A CA 1
ATOM 790 C C . MET A 1 98 ? -22.051 2.586 -14.832 1.00 43.53 98 MET A C 1
ATOM 792 O O . MET A 1 98 ? -21.451 3.652 -14.764 1.00 43.53 98 MET A O 1
ATOM 796 N N . ASN A 1 99 ? -22.868 2.243 -15.825 1.00 46.22 99 ASN A N 1
ATOM 797 C CA . ASN A 1 99 ? -23.509 3.151 -16.766 1.00 46.22 99 ASN A CA 1
ATOM 798 C C . ASN A 1 99 ? -22.600 3.873 -17.763 1.00 46.22 99 ASN A C 1
ATOM 800 O O . ASN A 1 99 ? -22.330 5.067 -17.655 1.00 46.22 99 ASN A O 1
ATOM 804 N N . ARG A 1 100 ? -22.304 3.185 -18.871 1.00 44.53 100 ARG A N 1
ATOM 805 C CA . ARG A 1 100 ? -22.184 3.864 -20.169 1.00 44.53 100 ARG A CA 1
ATOM 806 C C . ARG A 1 100 ? -22.694 3.012 -21.343 1.00 44.53 100 ARG A C 1
ATOM 808 O O . ARG A 1 100 ? -22.028 2.882 -22.356 1.00 44.53 100 ARG A O 1
ATOM 815 N N . ILE A 1 101 ? -23.919 2.486 -21.206 1.00 45.44 101 ILE A N 1
ATOM 816 C CA . ILE A 1 101 ? -24.815 2.180 -22.351 1.00 45.44 101 ILE A CA 1
ATOM 817 C C . ILE A 1 101 ? -25.490 3.474 -22.870 1.00 45.44 101 ILE A C 1
ATOM 819 O O . ILE A 1 101 ? -26.267 3.464 -23.810 1.00 45.44 101 ILE A O 1
ATOM 823 N N . ILE A 1 102 ? -25.168 4.638 -22.308 1.00 49.28 102 ILE A N 1
ATOM 824 C CA . ILE A 1 102 ? -25.809 5.909 -22.659 1.00 49.28 102 ILE A CA 1
ATOM 825 C C . ILE A 1 102 ? -24.782 6.980 -22.988 1.00 49.28 102 ILE A C 1
ATOM 827 O O . ILE A 1 102 ? -24.809 8.033 -22.383 1.00 49.28 102 ILE A O 1
ATOM 831 N N . TYR A 1 103 ? -23.872 6.726 -23.931 1.00 39.91 103 TYR A N 1
ATOM 832 C CA . TYR A 1 103 ? -23.324 7.811 -24.753 1.00 39.91 103 TYR A CA 1
ATOM 833 C C . TYR A 1 103 ? -23.073 7.324 -26.194 1.00 39.91 103 TYR A C 1
ATOM 835 O O . TYR A 1 103 ? -21.943 6.989 -26.526 1.00 39.91 103 TYR A O 1
ATOM 843 N N . PHE A 1 104 ? -24.174 7.296 -26.964 1.00 45.38 104 PHE A N 1
ATOM 844 C CA . PHE A 1 104 ? -24.339 7.645 -28.393 1.00 45.38 104 PHE A CA 1
ATOM 845 C C . PHE A 1 104 ? -23.487 6.885 -29.439 1.00 45.38 104 PHE A C 1
ATOM 847 O O . PHE A 1 104 ? -22.264 6.923 -29.374 1.00 45.38 104 PHE A O 1
ATOM 854 N N . SER A 1 105 ? -24.015 6.100 -30.396 1.00 47.31 105 SER A N 1
ATOM 855 C CA . SER A 1 105 ? -25.120 6.315 -31.367 1.00 47.31 105 SER A CA 1
ATOM 856 C C . SER A 1 105 ? -25.014 7.613 -32.152 1.00 47.31 105 SER A C 1
ATOM 858 O O . SER A 1 105 ? -25.261 8.660 -31.519 1.00 47.31 105 SER A O 1
#

Organism: Phytophthora infestans (NCBI:txid4787)

Radius of gyration: 15.53 Å; chains: 1; bounding box: 47×25×45 Å